Protein AF-A0A7Y4QIQ3-F1 (afdb_monomer_lite)

Structure (mmCIF, N/CA/C/O backbone):
data_AF-A0A7Y4QIQ3-F1
#
_entry.id   AF-A0A7Y4QIQ3-F1
#
loop_
_atom_site.group_PDB
_atom_site.id
_atom_site.type_symbol
_atom_site.label_atom_id
_atom_site.label_alt_id
_atom_site.label_comp_id
_atom_site.label_asym_id
_atom_site.label_entity_id
_atom_site.label_seq_id
_atom_site.pdbx_PDB_ins_code
_atom_site.Cartn_x
_atom_site.Cartn_y
_atom_site.Cartn_z
_atom_site.occupancy
_atom_site.B_iso_or_equiv
_atom_site.auth_seq_id
_atom_site.auth_comp_id
_atom_site.auth_asym_id
_atom_site.auth_atom_id
_atom_site.pdbx_PDB_model_num
ATOM 1 N N . MET A 1 1 ? 16.190 2.777 30.690 1.00 36.97 1 MET A N 1
ATOM 2 C CA . MET A 1 1 ? 15.667 1.412 30.863 1.00 36.97 1 MET A CA 1
ATOM 3 C C . MET A 1 1 ? 15.590 0.796 29.491 1.00 36.97 1 MET A C 1
ATOM 5 O O . MET A 1 1 ? 14.996 1.388 28.598 1.00 36.97 1 MET A O 1
ATOM 9 N N . ASP A 1 2 ? 16.312 -0.301 29.346 1.00 43.34 2 ASP A N 1
ATOM 10 C CA . ASP A 1 2 ? 16.463 -1.117 28.152 1.00 43.34 2 ASP A CA 1
ATOM 11 C C . ASP A 1 2 ? 15.115 -1.611 27.610 1.00 43.34 2 ASP A C 1
ATOM 13 O O . ASP A 1 2 ? 14.227 -1.949 28.390 1.00 43.34 2 ASP A O 1
ATOM 17 N N . ALA A 1 3 ? 14.980 -1.707 26.283 1.00 45.12 3 ALA A N 1
ATOM 18 C CA . ALA A 1 3 ? 15.002 -2.996 25.582 1.00 45.12 3 ALA A CA 1
ATOM 19 C C . ALA A 1 3 ? 14.303 -2.955 24.205 1.00 45.12 3 ALA A C 1
ATOM 21 O O . ALA A 1 3 ? 13.274 -2.315 24.009 1.00 45.12 3 ALA A O 1
ATOM 22 N N . VAL A 1 4 ? 14.861 -3.787 23.319 1.00 49.38 4 VAL A N 1
ATOM 23 C CA . VAL A 1 4 ? 14.275 -4.396 22.113 1.00 49.38 4 VAL A CA 1
ATOM 24 C C . VAL A 1 4 ? 14.314 -3.567 20.821 1.00 49.38 4 VAL A C 1
ATOM 26 O O . VAL A 1 4 ? 13.324 -3.012 20.356 1.00 49.38 4 VAL A O 1
ATOM 29 N N . PHE A 1 5 ? 15.467 -3.633 20.149 1.00 55.66 5 PHE A N 1
ATOM 30 C CA . PHE A 1 5 ? 15.510 -3.594 18.688 1.00 55.66 5 PHE A CA 1
ATOM 31 C C . PHE A 1 5 ? 14.869 -4.885 18.149 1.00 55.66 5 PHE A C 1
ATOM 33 O O . PHE A 1 5 ? 15.511 -5.931 18.126 1.00 55.66 5 PHE A O 1
ATOM 40 N N . THR A 1 6 ? 13.607 -4.826 17.724 1.00 51.50 6 THR A N 1
ATOM 41 C CA . THR A 1 6 ? 13.049 -5.791 16.759 1.00 51.50 6 THR A CA 1
ATOM 42 C C . THR A 1 6 ? 1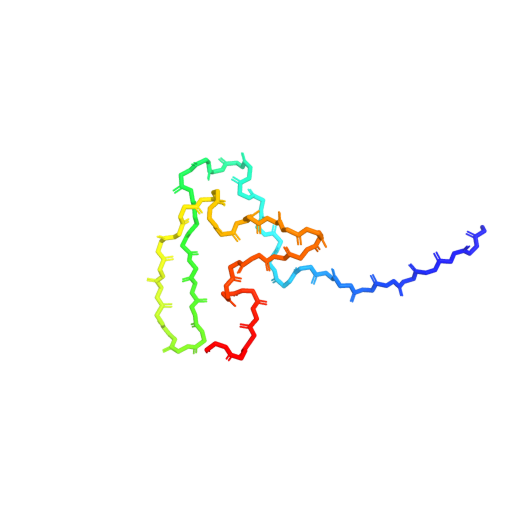2.840 -5.036 15.458 1.00 51.50 6 THR A C 1
ATOM 44 O O . THR A 1 6 ? 11.863 -4.321 15.257 1.00 51.50 6 THR A O 1
ATOM 47 N N . THR A 1 7 ? 13.863 -5.082 14.613 1.00 55.00 7 THR A N 1
ATOM 48 C CA . THR A 1 7 ? 13.875 -4.429 13.310 1.00 55.00 7 THR A CA 1
ATOM 49 C C . THR A 1 7 ? 13.104 -5.279 12.309 1.00 55.00 7 THR A C 1
ATOM 51 O O . THR A 1 7 ? 13.692 -6.093 11.608 1.00 55.00 7 THR A O 1
ATOM 54 N N . GLU A 1 8 ? 11.803 -5.051 12.199 1.00 52.22 8 GLU A N 1
ATOM 55 C CA . GLU A 1 8 ? 11.108 -5.242 10.926 1.00 52.22 8 GLU A CA 1
ATOM 56 C C . GLU A 1 8 ? 10.656 -3.869 10.456 1.00 52.22 8 GLU A C 1
ATOM 58 O O . GLU A 1 8 ? 9.500 -3.468 10.581 1.00 52.22 8 GLU A O 1
ATOM 63 N N . PHE A 1 9 ? 11.626 -3.090 9.974 1.00 47.59 9 PHE A N 1
ATOM 64 C CA . PHE A 1 9 ? 11.277 -1.929 9.176 1.00 47.59 9 PHE A CA 1
ATOM 65 C C . PHE A 1 9 ? 10.538 -2.459 7.946 1.00 47.59 9 PHE A C 1
ATOM 67 O O . PHE A 1 9 ? 11.107 -3.296 7.238 1.00 47.59 9 PHE A O 1
ATOM 74 N N . PRO A 1 10 ? 9.297 -2.021 7.671 1.00 52.75 10 PRO A N 1
ATOM 75 C CA . PRO A 1 10 ? 8.681 -2.350 6.400 1.00 52.75 10 PRO A CA 1
ATOM 76 C C . PRO A 1 10 ? 9.635 -1.867 5.307 1.00 52.75 10 PRO A C 1
ATOM 78 O O . PRO A 1 10 ? 10.056 -0.708 5.319 1.00 52.75 10 PRO A O 1
ATOM 81 N N . PHE A 1 11 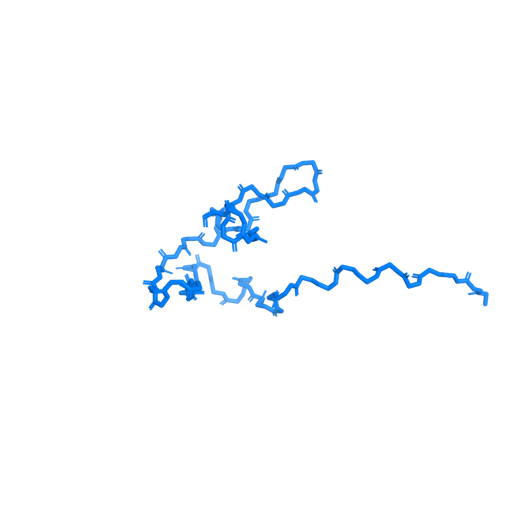? 9.982 -2.748 4.364 1.00 53.56 11 PHE A N 1
ATOM 82 C CA . PHE A 1 11 ? 10.873 -2.424 3.238 1.00 53.56 11 PHE A CA 1
ATOM 83 C C . PHE A 1 11 ? 10.371 -1.228 2.406 1.00 53.56 11 PHE A C 1
ATOM 85 O O . PHE A 1 11 ? 11.113 -0.651 1.615 1.00 53.56 11 PHE A O 1
ATOM 92 N N . ASN A 1 12 ? 9.121 -0.815 2.624 1.00 56.12 12 ASN A N 1
ATOM 93 C CA . ASN A 1 12 ? 8.499 0.357 2.048 1.00 56.12 12 ASN A CA 1
ATOM 94 C C . ASN A 1 12 ? 8.092 1.353 3.159 1.00 56.12 12 ASN A C 1
ATOM 96 O O . ASN A 1 12 ? 7.127 1.123 3.885 1.00 56.12 12 ASN A O 1
ATOM 100 N N . ASN A 1 13 ? 8.796 2.490 3.261 1.00 57.69 13 ASN A N 1
ATOM 101 C CA . ASN A 1 13 ? 8.419 3.638 4.112 1.00 57.69 13 ASN A CA 1
ATOM 102 C C . ASN A 1 13 ? 7.326 4.522 3.464 1.00 57.69 13 ASN A C 1
ATOM 104 O O . ASN A 1 13 ? 7.125 5.685 3.825 1.00 57.69 13 ASN A O 1
ATOM 108 N N . GLY A 1 14 ? 6.635 3.998 2.453 1.00 56.59 14 GLY A N 1
ATOM 109 C CA . GLY A 1 14 ? 5.502 4.645 1.822 1.00 56.59 14 GLY A CA 1
ATOM 110 C C . GLY A 1 14 ? 4.420 4.917 2.858 1.00 56.59 14 GLY A C 1
ATOM 111 O O . GLY A 1 14 ? 3.934 4.009 3.531 1.00 56.59 14 GLY A O 1
ATOM 112 N N . ARG A 1 15 ? 4.025 6.186 2.976 1.00 57.75 15 ARG A N 1
ATOM 113 C CA . ARG A 1 15 ? 2.854 6.627 3.739 1.00 57.75 15 ARG A CA 1
ATOM 114 C C . ARG A 1 15 ? 1.684 6.825 2.772 1.00 57.75 15 ARG A C 1
ATOM 116 O O . ARG A 1 15 ? 1.413 7.950 2.362 1.00 57.75 15 ARG A O 1
ATOM 123 N N . PRO A 1 16 ? 0.966 5.771 2.366 1.00 56.06 16 PRO A N 1
ATOM 124 C CA . PRO A 1 16 ? -0.148 5.914 1.429 1.00 56.06 16 PRO A CA 1
ATOM 125 C C . PRO A 1 16 ? -1.398 6.558 2.039 1.00 56.06 16 PRO A C 1
ATOM 127 O O . PRO A 1 16 ? -2.340 6.840 1.305 1.00 56.06 16 PRO A O 1
ATOM 130 N N . THR A 1 17 ? -1.403 6.887 3.337 1.00 55.50 17 THR A N 1
ATOM 131 C CA . THR A 1 17 ? -2.430 7.760 3.935 1.00 55.50 17 THR A CA 1
ATOM 132 C C . THR A 1 17 ? -2.509 9.131 3.253 1.00 55.50 17 THR A C 1
ATOM 134 O O . THR A 1 17 ? -3.544 9.784 3.328 1.00 55.50 17 THR A O 1
ATOM 137 N N . VAL A 1 18 ? -1.451 9.554 2.549 1.00 54.22 18 VAL A N 1
ATOM 138 C CA . VAL A 1 18 ? -1.409 10.807 1.776 1.00 54.22 18 VAL A CA 1
ATOM 139 C C . VAL A 1 18 ? -2.008 10.637 0.364 1.00 54.22 18 VAL A C 1
ATOM 141 O O . VAL A 1 18 ? -2.371 11.615 -0.287 1.00 54.22 18 VAL A O 1
ATOM 144 N N . HIS A 1 19 ? -2.177 9.397 -0.113 1.00 56.34 19 HIS A N 1
ATOM 145 C CA . HIS A 1 19 ? -2.624 9.076 -1.470 1.00 56.34 19 HIS A CA 1
ATOM 146 C C . HIS A 1 19 ? -3.726 8.014 -1.434 1.00 56.34 19 HIS A C 1
ATOM 148 O O . HIS A 1 19 ? -3.528 6.843 -1.749 1.00 56.34 19 HIS A O 1
ATOM 154 N N . ASN A 1 20 ? -4.940 8.454 -1.104 1.00 60.56 20 ASN A N 1
ATOM 155 C CA . ASN A 1 20 ? -6.155 7.630 -1.026 1.00 60.56 20 ASN A CA 1
ATOM 156 C C . ASN A 1 20 ? -6.509 6.871 -2.339 1.00 60.56 20 ASN A C 1
ATOM 158 O O . ASN A 1 20 ? -7.447 6.080 -2.365 1.00 60.56 20 ASN A O 1
ATOM 162 N N . ASN A 1 21 ? -5.746 7.080 -3.422 1.00 68.75 21 ASN A N 1
ATOM 163 C CA . ASN A 1 21 ? -5.920 6.480 -4.750 1.00 68.75 21 ASN A CA 1
ATOM 164 C C . ASN A 1 21 ? -4.912 5.356 -5.070 1.00 68.75 21 ASN A C 1
ATOM 166 O O . ASN A 1 21 ? -4.757 4.995 -6.244 1.00 68.75 21 ASN A O 1
ATOM 170 N N . GLY A 1 22 ? -4.230 4.815 -4.054 1.00 72.81 22 GLY A N 1
ATOM 171 C CA . GLY A 1 22 ? -3.285 3.708 -4.209 1.00 72.81 22 GLY A CA 1
ATOM 172 C C . GLY A 1 22 ? -1.853 4.123 -4.527 1.00 72.81 22 GLY A C 1
ATOM 173 O O . GLY A 1 22 ? -1.512 5.303 -4.483 1.00 72.81 22 GLY A O 1
ATOM 174 N N . ALA A 1 23 ? -1.021 3.128 -4.824 1.00 78.88 23 ALA A N 1
ATOM 175 C CA . ALA A 1 23 ? 0.400 3.287 -5.106 1.00 78.88 23 ALA A CA 1
ATOM 176 C C . ALA A 1 23 ? 0.788 2.511 -6.369 1.00 78.88 23 ALA A C 1
ATOM 178 O O . ALA A 1 23 ? 0.221 1.455 -6.648 1.00 78.88 23 ALA A O 1
ATOM 179 N N . ASN A 1 24 ? 1.757 3.040 -7.116 1.00 83.69 24 ASN A N 1
ATOM 180 C CA . ASN A 1 24 ? 2.456 2.258 -8.129 1.00 83.69 24 ASN A CA 1
ATOM 181 C C . ASN A 1 24 ? 3.533 1.436 -7.412 1.00 83.69 24 ASN A C 1
ATOM 183 O O . ASN A 1 24 ? 4.357 2.005 -6.694 1.00 83.69 24 ASN A O 1
ATOM 187 N N . VAL A 1 25 ? 3.504 0.123 -7.585 1.00 80.25 25 VAL A N 1
ATOM 188 C CA . VAL A 1 25 ? 4.439 -0.834 -6.999 1.00 80.25 25 VAL A CA 1
ATOM 189 C C . VAL A 1 25 ? 5.298 -1.378 -8.127 1.00 80.25 25 VAL A C 1
ATOM 191 O O . VAL A 1 25 ? 4.758 -1.915 -9.087 1.00 80.25 25 VAL A O 1
ATOM 194 N N . ALA A 1 26 ? 6.614 -1.203 -8.025 1.00 82.44 26 ALA A N 1
ATOM 195 C CA . ALA A 1 26 ? 7.562 -1.858 -8.918 1.00 82.44 26 ALA A CA 1
ATOM 196 C C . ALA A 1 26 ? 7.932 -3.222 -8.325 1.00 82.44 26 ALA A C 1
ATOM 198 O O . ALA A 1 26 ? 8.341 -3.295 -7.165 1.00 82.44 26 ALA A O 1
ATOM 199 N N . LEU A 1 27 ? 7.752 -4.274 -9.113 1.00 79.12 27 LEU A N 1
ATOM 200 C CA . LEU A 1 27 ? 8.037 -5.658 -8.763 1.00 79.12 27 LEU A CA 1
ATOM 201 C C . LEU A 1 27 ? 9.460 -6.031 -9.194 1.00 79.12 27 LEU A C 1
ATOM 203 O O . LEU A 1 27 ? 10.077 -5.369 -10.033 1.00 79.12 27 LEU A O 1
ATOM 207 N N . LEU A 1 28 ? 10.003 -7.089 -8.590 1.00 77.12 28 LEU A N 1
ATOM 208 C CA . LEU A 1 28 ? 11.386 -7.517 -8.823 1.00 77.12 28 LEU A CA 1
ATOM 209 C C . LEU A 1 28 ? 11.624 -8.012 -10.260 1.00 77.12 28 LEU A C 1
ATOM 211 O O . LEU A 1 28 ? 12.742 -7.932 -10.763 1.00 77.12 28 LEU A O 1
ATOM 215 N N . ASP A 1 29 ? 10.572 -8.471 -10.932 1.00 79.94 29 ASP A N 1
ATOM 216 C CA . ASP A 1 29 ? 10.580 -8.871 -12.341 1.00 79.94 29 ASP A CA 1
ATOM 217 C C . ASP A 1 29 ? 10.613 -7.680 -13.324 1.00 79.94 29 ASP A C 1
ATOM 219 O O . ASP A 1 29 ? 10.672 -7.870 -14.539 1.00 79.94 29 ASP A O 1
ATOM 223 N N . GLY A 1 30 ? 10.614 -6.448 -12.804 1.00 80.38 30 GLY 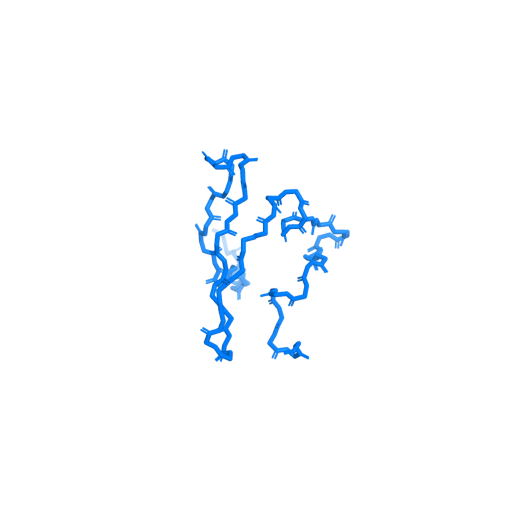A N 1
ATOM 224 C CA . GLY A 1 30 ? 10.673 -5.213 -13.580 1.00 80.38 30 GLY A CA 1
ATOM 225 C C . GLY A 1 30 ? 9.309 -4.654 -13.987 1.00 80.38 30 GLY A C 1
ATOM 226 O O . GLY A 1 30 ? 9.268 -3.597 -14.623 1.00 80.38 30 GLY A O 1
ATOM 227 N N . HIS A 1 31 ? 8.198 -5.297 -13.618 1.00 87.12 31 HIS A N 1
ATOM 228 C CA . HIS A 1 31 ? 6.861 -4.757 -13.860 1.00 87.12 31 HIS A CA 1
ATOM 229 C C . HIS A 1 31 ? 6.489 -3.672 -12.848 1.00 87.12 31 HIS A C 1
ATOM 231 O O . HIS A 1 31 ? 6.993 -3.621 -11.729 1.00 87.12 31 HIS A O 1
ATOM 237 N N . ALA A 1 32 ? 5.580 -2.781 -13.248 1.00 85.25 32 ALA A N 1
ATOM 238 C CA . ALA A 1 32 ? 5.005 -1.780 -12.363 1.00 85.25 32 ALA A CA 1
ATOM 239 C C . ALA A 1 32 ? 3.479 -1.872 -12.387 1.00 85.25 32 ALA A C 1
ATOM 241 O O . ALA A 1 32 ? 2.860 -1.749 -13.445 1.00 85.25 32 ALA A O 1
ATOM 242 N N . GLU A 1 33 ? 2.872 -2.028 -11.215 1.00 85.00 33 GLU A N 1
ATOM 243 C CA . GLU A 1 33 ? 1.428 -2.172 -11.061 1.00 85.00 33 GLU A CA 1
ATOM 244 C C . GLU A 1 33 ? 0.833 -1.086 -10.174 1.00 85.00 33 GLU A C 1
ATOM 246 O O . GLU A 1 33 ? 1.380 -0.732 -9.131 1.00 85.00 33 GLU A O 1
ATOM 251 N N . ARG A 1 34 ? -0.336 -0.562 -10.557 1.00 84.62 34 ARG A N 1
ATOM 252 C CA . ARG A 1 34 ? -1.081 0.381 -9.719 1.00 84.62 34 ARG A CA 1
ATOM 253 C C . ARG A 1 34 ? -2.062 -0.370 -8.827 1.00 84.62 34 ARG A C 1
ATOM 255 O O . ARG A 1 34 ? -3.104 -0.822 -9.296 1.00 84.62 34 ARG A O 1
ATOM 262 N N . VAL A 1 35 ? -1.786 -0.411 -7.527 1.00 83.56 35 VAL A N 1
ATOM 263 C CA . VAL A 1 35 ? -2.620 -1.122 -6.551 1.00 83.56 35 VAL A CA 1
ATOM 264 C C . VAL A 1 35 ? -3.388 -0.135 -5.667 1.00 83.56 35 VAL A C 1
ATOM 266 O O . VAL A 1 35 ? -2.790 0.793 -5.112 1.00 83.56 35 VAL A O 1
ATOM 269 N N . PRO A 1 36 ? -4.714 -0.308 -5.485 1.00 85.44 36 PRO A N 1
ATOM 270 C CA . PRO A 1 36 ? -5.489 0.493 -4.545 1.00 85.44 36 PRO A CA 1
ATOM 271 C C . PRO A 1 36 ? -4.948 0.382 -3.120 1.00 85.44 36 PRO A C 1
ATOM 273 O O . PRO A 1 36 ? -4.671 -0.714 -2.638 1.00 85.44 36 PRO A O 1
ATOM 276 N N . PHE A 1 37 ? -4.904 1.509 -2.408 1.00 81.12 37 PHE A N 1
ATOM 277 C CA . PHE A 1 37 ? -4.354 1.585 -1.051 1.00 81.12 37 PHE A CA 1
ATOM 278 C C . PHE A 1 37 ? -4.998 0.562 -0.106 1.00 81.12 37 PHE A C 1
ATOM 280 O O . PHE A 1 37 ? -4.294 -0.175 0.575 1.00 81.12 37 PHE A O 1
ATOM 287 N N . LYS A 1 38 ? -6.334 0.461 -0.135 1.00 83.62 38 LYS A N 1
ATOM 288 C CA . LYS A 1 38 ? -7.090 -0.476 0.707 1.00 83.62 38 LYS A CA 1
ATOM 289 C C . LYS A 1 38 ? -6.718 -1.941 0.492 1.00 83.62 38 LYS A C 1
ATOM 291 O O . LYS A 1 38 ? -6.850 -2.704 1.431 1.00 83.62 38 LYS A O 1
ATOM 296 N N . LYS A 1 39 ? -6.312 -2.319 -0.725 1.00 86.50 39 LYS A N 1
ATOM 297 C CA . LYS A 1 39 ? -5.915 -3.694 -1.050 1.00 86.50 39 LYS A CA 1
ATOM 298 C C . LYS A 1 39 ? -4.460 -3.939 -0.692 1.00 86.50 39 LYS A C 1
ATOM 300 O O . LYS A 1 39 ? -4.142 -4.945 -0.077 1.00 86.50 39 LYS A O 1
ATOM 305 N N . LEU A 1 40 ? -3.587 -3.005 -1.068 1.00 85.06 40 LEU A N 1
ATOM 306 C CA . LEU A 1 40 ? -2.161 -3.147 -0.830 1.00 85.06 40 LEU A CA 1
ATOM 307 C C . LEU A 1 40 ? -1.878 -3.219 0.681 1.00 85.06 40 LEU A C 1
ATOM 309 O O . LEU A 1 40 ? -1.158 -4.106 1.130 1.00 85.06 40 LEU A O 1
ATOM 313 N N . TRP A 1 41 ? -2.447 -2.295 1.466 1.00 83.75 41 TRP A N 1
ATOM 314 C CA . TRP A 1 41 ? -2.237 -2.167 2.920 1.00 83.75 41 TRP A CA 1
ATOM 315 C C . TRP A 1 41 ? -3.323 -2.868 3.752 1.00 83.75 41 TRP A C 1
ATOM 317 O O . TRP A 1 41 ? -3.530 -2.538 4.923 1.00 83.75 41 TRP A O 1
ATOM 327 N N . GLU A 1 42 ? -4.045 -3.824 3.169 1.00 86.81 42 GLU A N 1
ATOM 328 C CA . GLU A 1 42 ? -4.942 -4.665 3.954 1.00 86.81 42 GLU A CA 1
ATOM 329 C C . GLU A 1 42 ? -4.120 -5.490 4.952 1.00 86.81 42 GLU A C 1
ATOM 331 O O . GLU A 1 42 ? -3.189 -6.204 4.573 1.00 86.81 42 GLU A O 1
ATOM 336 N N . MET A 1 43 ? -4.472 -5.391 6.235 1.00 85.88 43 MET A N 1
ATOM 337 C CA . MET A 1 43 ? -3.837 -6.156 7.302 1.00 85.88 43 MET A CA 1
ATOM 338 C C . MET A 1 43 ? -4.834 -7.112 7.946 1.00 85.88 43 MET A C 1
ATOM 340 O O . MET A 1 43 ? -5.940 -6.717 8.321 1.00 85.88 43 MET A O 1
ATOM 344 N N . ARG A 1 44 ? -4.403 -8.353 8.170 1.00 86.69 44 ARG A N 1
ATOM 345 C CA . ARG A 1 44 ? -5.150 -9.363 8.923 1.00 86.69 44 ARG A CA 1
ATOM 346 C C . ARG A 1 44 ? -4.266 -9.937 10.017 1.00 86.69 44 ARG A C 1
ATOM 348 O O . ARG A 1 44 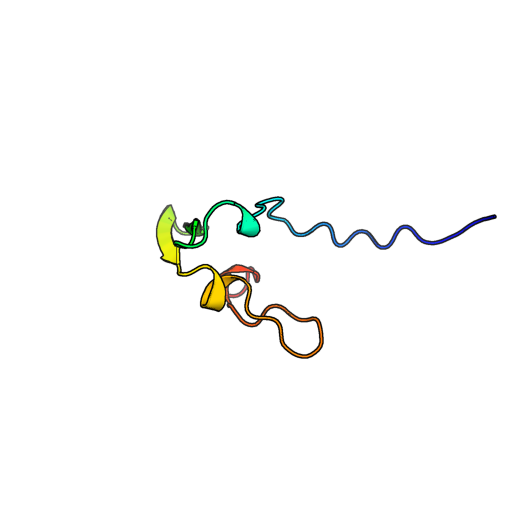? -3.181 -10.435 9.738 1.00 86.69 44 ARG A O 1
ATOM 355 N N . SER A 1 45 ? -4.729 -9.868 11.265 1.00 89.50 45 SER A N 1
ATOM 356 C CA . SER A 1 45 ? -3.971 -10.346 12.433 1.00 89.50 45 SER A CA 1
ATOM 357 C C . SER A 1 45 ? -2.524 -9.822 12.458 1.00 89.50 45 SER A C 1
ATOM 359 O O . SER A 1 45 ? -1.586 -10.587 12.672 1.00 89.50 45 SER A O 1
ATOM 361 N N . SER A 1 46 ? -2.355 -8.524 12.179 1.00 82.56 46 SER A N 1
ATOM 362 C CA . SER A 1 46 ? -1.059 -7.825 12.099 1.00 82.56 46 SER A CA 1
ATOM 363 C C . SER A 1 46 ? -0.110 -8.294 10.987 1.00 82.56 46 SER A C 1
ATOM 365 O O . SER A 1 46 ? 1.073 -7.969 11.024 1.00 82.56 46 SER A O 1
ATOM 367 N N . LYS A 1 47 ? -0.607 -9.027 9.985 1.00 82.31 47 LYS A N 1
ATOM 368 C CA . LYS A 1 47 ? 0.142 -9.405 8.779 1.00 82.31 47 LYS A CA 1
ATOM 369 C C . LYS A 1 47 ? -0.428 -8.702 7.556 1.00 82.31 47 LYS A C 1
ATOM 371 O O . LYS A 1 47 ? -1.647 -8.564 7.448 1.00 82.31 47 LYS A O 1
ATOM 376 N N . MET A 1 48 ? 0.443 -8.284 6.644 1.00 86.19 48 MET A N 1
ATOM 377 C CA . MET A 1 48 ? 0.024 -7.771 5.342 1.00 86.19 48 MET A CA 1
ATOM 378 C C . MET A 1 48 ? -0.603 -8.899 4.527 1.00 86.19 48 MET A C 1
ATOM 380 O O . MET A 1 48 ? -0.072 -10.004 4.470 1.00 86.19 48 MET A O 1
ATOM 384 N N . VAL A 1 49 ? -1.760 -8.635 3.928 1.00 90.00 49 VAL A N 1
ATOM 385 C CA . VAL A 1 49 ? -2.482 -9.639 3.134 1.00 90.00 49 VAL A CA 1
ATOM 386 C C . VAL A 1 49 ? -1.950 -9.694 1.702 1.00 90.00 49 VAL A C 1
ATOM 388 O O . VAL A 1 49 ? -1.933 -10.763 1.102 1.00 90.00 49 VAL A O 1
ATOM 391 N N . HIS A 1 50 ? -1.522 -8.556 1.148 1.00 86.75 50 HIS A N 1
ATOM 392 C CA . HIS A 1 50 ? -1.088 -8.477 -0.245 1.00 86.75 50 HIS A CA 1
ATOM 393 C C . HIS A 1 50 ? 0.276 -9.148 -0.455 1.00 86.75 50 HIS A C 1
ATOM 395 O O . HIS A 1 50 ? 1.232 -8.845 0.260 1.00 86.75 50 HIS A O 1
ATOM 401 N N . THR A 1 51 ? 0.377 -10.006 -1.472 1.00 86.19 51 THR A N 1
ATOM 402 C CA . THR A 1 51 ? 1.562 -10.836 -1.755 1.00 86.19 51 THR A CA 1
ATOM 403 C C . THR A 1 51 ? 2.809 -10.024 -2.085 1.00 86.19 51 THR A C 1
ATOM 405 O O . THR A 1 51 ? 3.885 -10.392 -1.646 1.00 86.19 51 THR A O 1
ATOM 408 N 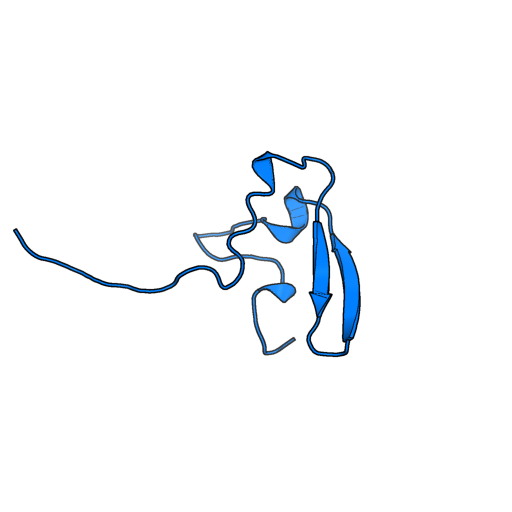N . PHE A 1 52 ? 2.659 -8.854 -2.716 1.00 84.31 52 PHE A N 1
ATOM 409 C CA . PHE A 1 52 ? 3.753 -7.909 -3.033 1.00 84.31 52 PHE A CA 1
ATOM 410 C C . PHE A 1 52 ? 4.618 -7.444 -1.846 1.00 84.31 52 PHE A C 1
ATOM 412 O O . PHE A 1 52 ? 5.633 -6.781 -2.044 1.00 84.31 52 PHE A O 1
ATOM 419 N N . TRP A 1 53 ? 4.221 -7.742 -0.610 1.00 82.19 53 TRP A N 1
ATOM 420 C CA . TRP A 1 53 ? 5.060 -7.536 0.570 1.00 82.19 53 TRP A CA 1
ATOM 421 C C . TRP A 1 53 ? 6.06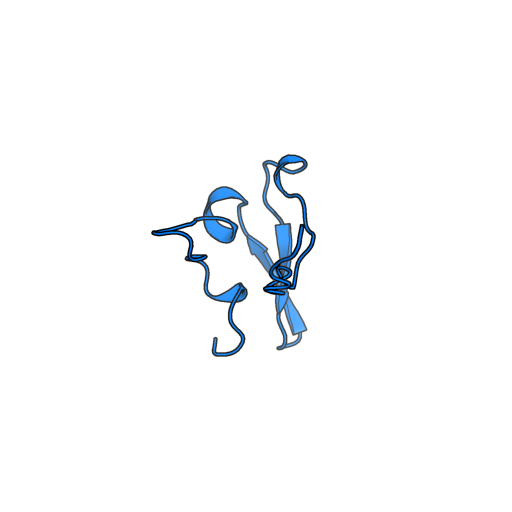2 -8.667 0.835 1.00 82.19 53 TRP A C 1
ATOM 423 O O . TRP A 1 53 ? 6.931 -8.515 1.694 1.00 82.19 53 TRP A O 1
ATOM 433 N N . TYR A 1 54 ? 5.943 -9.784 0.125 1.00 82.31 54 TYR A N 1
ATOM 434 C CA . TYR A 1 54 ? 6.723 -11.002 0.291 1.00 82.31 54 TYR A CA 1
ATOM 435 C C . TYR A 1 54 ? 7.507 -11.289 -0.994 1.00 82.31 54 TYR A C 1
ATOM 437 O O . TYR A 1 54 ? 7.038 -11.019 -2.092 1.00 82.31 54 TYR A O 1
ATOM 445 N N . MET A 1 55 ? 8.724 -11.817 -0.856 1.00 72.38 55 MET A N 1
ATOM 446 C CA . MET A 1 55 ? 9.628 -12.069 -1.991 1.00 72.38 55 MET A CA 1
ATOM 447 C C . MET A 1 55 ? 9.354 -13.389 -2.724 1.00 72.38 55 MET A C 1
ATOM 449 O O . MET A 1 55 ? 9.996 -13.660 -3.731 1.00 72.38 55 MET A O 1
ATOM 453 N N . GLU A 1 56 ? 8.476 -14.230 -2.183 1.00 67.50 56 GLU A N 1
ATOM 454 C CA . GLU A 1 56 ? 8.197 -15.582 -2.688 1.00 67.50 56 GLU A CA 1
ATOM 455 C C . GLU A 1 56 ? 7.015 -15.626 -3.674 1.00 67.50 56 GLU A C 1
ATOM 457 O O . GLU A 1 56 ? 6.516 -16.712 -3.964 1.00 67.50 56 GLU A O 1
ATOM 462 N N . ASP A 1 57 ? 6.557 -14.464 -4.147 1.00 55.38 57 ASP A N 1
ATOM 463 C CA . ASP A 1 57 ? 5.512 -14.338 -5.175 1.00 55.38 57 ASP A CA 1
ATOM 464 C C . ASP A 1 57 ? 6.102 -14.416 -6.594 1.00 55.38 57 ASP A C 1
ATOM 466 O O . ASP A 1 57 ? 7.165 -13.790 -6.827 1.00 55.38 57 ASP A O 1
#

Sequence (57 aa):
MDAVFTTEFPFNNGRPTVHNNGANVALLDGHAERVPFKKLWEMRSSKMVHTFWYMED

Radius of gyration: 13.55 Å; chains: 1; bounding box: 24×26×45 Å

Secondary structure (DSSP, 8-state):
----------S----GGG-TT-EEEE-TTS-EEEE-HHHHT-EETTEE-SGGGSTT-

pLDDT: mean 71.5, std 15.21, range [36.97, 90.0]

Foldseek 3Di:
DDDDDPDPDQPDPDPCVVPQQADWDQAPVRDTDGDGPCQQQPDDPNDGPDCSSDNPD